Protein AF-A0A5B1M3M5-F1 (afdb_monomer)

Sequence (119 aa):
MSDTADAVIDDLVDDGDIDITSWTDLDGLPDDIDVLAAQAHEIFEHARTWVCQRAGFRPSPICLLAPLAELMDVLAAGFTEVEERAVADWRSIRDAVVATTADLKAVDQMVADWLPVVA

Structure (mmCIF, N/CA/C/O backbone):
data_AF-A0A5B1M3M5-F1
#
_entry.id   AF-A0A5B1M3M5-F1
#
loop_
_atom_site.group_PDB
_atom_site.id
_atom_site.type_symbol
_atom_site.label_atom_id
_atom_site.label_alt_id
_atom_site.label_comp_id
_atom_site.label_asym_id
_atom_site.label_entity_id
_atom_site.label_seq_id
_atom_site.pdbx_PDB_ins_code
_atom_site.Cartn_x
_atom_site.Cartn_y
_atom_site.Cartn_z
_atom_site.occupancy
_atom_site.B_iso_or_equiv
_atom_site.auth_seq_id
_atom_site.auth_comp_id
_atom_site.auth_asym_id
_atom_site.auth_atom_id
_atom_site.pdbx_PDB_model_num
ATOM 1 N N . MET A 1 1 ? -10.455 28.447 7.545 1.00 45.25 1 MET A N 1
ATOM 2 C CA . MET A 1 1 ? -10.026 27.071 7.893 1.00 45.25 1 MET A CA 1
ATOM 3 C C . MET A 1 1 ? -9.725 26.274 6.617 1.00 45.25 1 MET A C 1
ATOM 5 O O . MET A 1 1 ? -10.183 25.153 6.485 1.00 45.25 1 MET A O 1
ATOM 9 N N . SER A 1 2 ? -8.987 26.867 5.672 1.00 53.62 2 SER A N 1
ATOM 10 C CA . SER A 1 2 ? -8.684 26.303 4.341 1.00 53.62 2 SER A CA 1
ATOM 11 C C . SER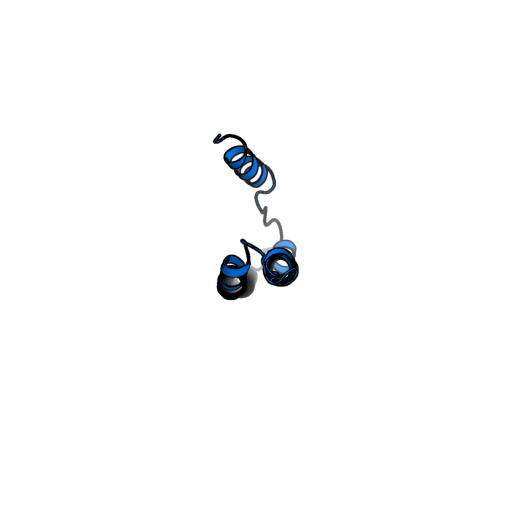 A 1 2 ? -7.234 26.615 3.946 1.00 53.62 2 SER A C 1
ATOM 13 O O . SER A 1 2 ? -6.940 26.782 2.779 1.00 53.62 2 SER A O 1
ATOM 15 N N . ASP A 1 3 ? -6.369 26.807 4.942 1.00 57.06 3 ASP A N 1
ATOM 16 C CA . ASP A 1 3 ? -5.035 27.406 4.760 1.00 57.06 3 ASP A CA 1
ATOM 17 C C . ASP A 1 3 ? -3.937 26.370 5.037 1.00 57.06 3 ASP A C 1
ATOM 19 O O . ASP A 1 3 ? -2.909 26.318 4.385 1.00 57.06 3 ASP A O 1
ATOM 23 N N . THR A 1 4 ? -4.199 25.450 5.970 1.00 54.22 4 THR A N 1
ATOM 24 C CA . THR A 1 4 ? -3.258 24.387 6.343 1.00 54.22 4 THR A CA 1
ATOM 25 C C . THR A 1 4 ? -3.289 23.203 5.378 1.00 54.22 4 THR A C 1
ATOM 27 O O . THR A 1 4 ? -2.281 22.536 5.215 1.00 54.22 4 THR A O 1
ATOM 30 N N . ALA A 1 5 ? -4.435 22.930 4.745 1.00 55.28 5 ALA A N 1
ATOM 31 C CA . ALA A 1 5 ? -4.547 21.861 3.751 1.00 55.28 5 ALA A CA 1
ATOM 32 C C . ALA A 1 5 ? -3.928 22.279 2.409 1.00 55.28 5 ALA A C 1
ATOM 34 O O . ALA A 1 5 ? -3.203 21.487 1.821 1.00 55.28 5 ALA A O 1
ATOM 35 N N . ASP A 1 6 ? -4.144 23.531 1.986 1.00 46.81 6 ASP A N 1
ATOM 36 C CA . ASP A 1 6 ? -3.489 24.088 0.798 1.00 46.81 6 ASP A CA 1
ATOM 37 C C . ASP A 1 6 ? -1.979 24.219 1.012 1.00 46.81 6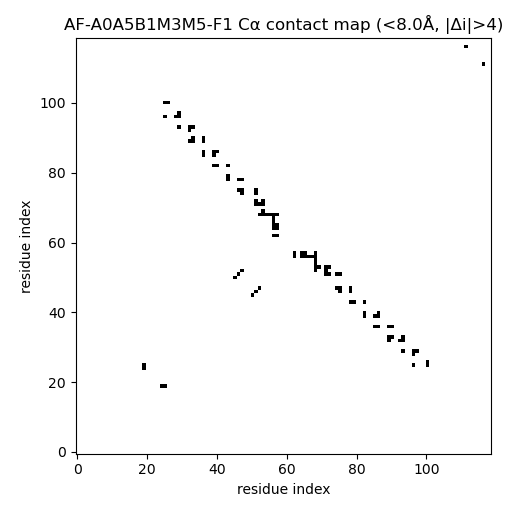 ASP A C 1
ATOM 39 O O . ASP A 1 6 ? -1.233 23.826 0.133 1.00 46.81 6 ASP A O 1
ATOM 43 N N . ALA A 1 7 ? -1.510 24.644 2.192 1.00 54.97 7 ALA A N 1
ATOM 44 C CA . ALA A 1 7 ? -0.073 24.719 2.474 1.00 54.97 7 ALA A CA 1
ATOM 45 C C . ALA A 1 7 ? 0.631 23.348 2.488 1.00 54.97 7 ALA A C 1
ATOM 47 O O . ALA A 1 7 ? 1.783 23.262 2.091 1.00 54.97 7 ALA A O 1
ATOM 48 N N . VAL A 1 8 ? -0.042 22.275 2.924 1.00 56.03 8 VAL A N 1
ATOM 49 C CA . VAL A 1 8 ? 0.521 20.909 2.863 1.00 56.03 8 VAL A CA 1
ATOM 50 C C . VAL A 1 8 ? 0.542 20.383 1.427 1.00 56.03 8 VAL A C 1
ATOM 52 O O . VAL A 1 8 ? 1.441 19.635 1.070 1.00 56.03 8 VAL A O 1
ATOM 55 N N . ILE A 1 9 ? -0.430 20.766 0.597 1.00 55.84 9 ILE A N 1
ATOM 56 C CA . ILE A 1 9 ? -0.428 20.420 -0.829 1.00 55.84 9 ILE A CA 1
ATOM 57 C C . ILE A 1 9 ? 0.638 21.236 -1.575 1.00 55.84 9 ILE A C 1
ATOM 59 O O . ILE A 1 9 ? 1.308 20.678 -2.429 1.00 55.84 9 ILE A O 1
ATOM 63 N N . ASP A 1 10 ? 0.834 22.508 -1.232 1.00 45.06 10 ASP A N 1
ATOM 64 C CA . ASP A 1 10 ? 1.834 23.401 -1.838 1.00 45.06 10 ASP A CA 1
ATOM 65 C C . ASP A 1 10 ? 3.274 22.983 -1.471 1.00 45.06 10 ASP A C 1
ATOM 67 O O . ASP A 1 10 ? 4.132 22.916 -2.344 1.00 45.06 10 ASP A O 1
ATOM 71 N N . ASP A 1 11 ? 3.518 22.563 -0.222 1.00 48.25 11 ASP A N 1
ATOM 72 C CA . ASP A 1 11 ? 4.801 21.985 0.234 1.00 48.25 11 ASP A CA 1
ATOM 73 C C . ASP A 1 11 ? 5.120 20.637 -0.450 1.00 48.25 11 ASP A C 1
ATOM 75 O O . ASP A 1 11 ? 6.278 20.304 -0.672 1.00 48.25 11 ASP A O 1
ATOM 79 N N . LEU A 1 12 ? 4.095 19.877 -0.864 1.00 51.00 12 LEU A N 1
ATOM 80 C CA . LEU A 1 12 ? 4.260 18.665 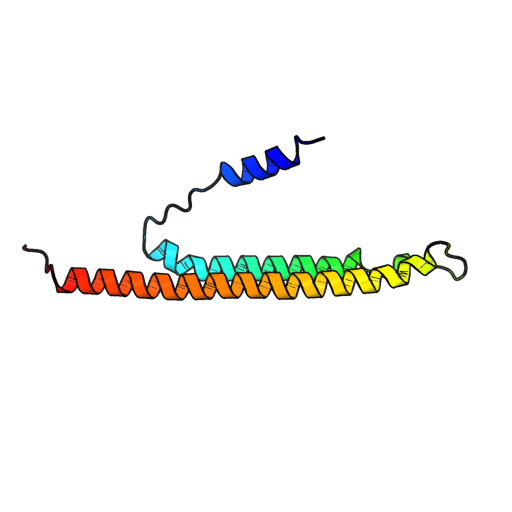-1.683 1.00 51.00 12 LEU A CA 1
ATOM 81 C C . LEU A 1 12 ? 4.465 18.961 -3.180 1.00 51.00 12 LEU A C 1
ATOM 83 O O . LEU A 1 12 ? 4.807 18.049 -3.930 1.00 51.00 12 LEU A O 1
ATOM 87 N N . VAL A 1 13 ? 4.209 20.194 -3.627 1.00 52.34 13 VAL A N 1
ATOM 88 C CA . VAL A 1 13 ? 4.319 20.620 -5.034 1.00 52.34 13 VAL A CA 1
ATOM 89 C C . VAL A 1 13 ? 5.616 21.407 -5.289 1.00 52.34 13 VAL A C 1
ATOM 91 O O . VAL A 1 13 ? 6.071 21.434 -6.432 1.00 52.34 13 VAL A O 1
ATOM 94 N N . ASP A 1 14 ? 6.238 21.996 -4.258 1.00 51.00 14 ASP A N 1
ATOM 95 C CA . ASP A 1 14 ? 7.481 22.790 -4.370 1.00 51.00 14 ASP A CA 1
ATOM 96 C C . ASP A 1 14 ? 8.780 21.957 -4.251 1.00 51.00 14 ASP A C 1
ATOM 98 O O . ASP A 1 14 ? 9.841 22.414 -4.673 1.00 51.00 14 ASP A O 1
ATOM 102 N N . ASP A 1 15 ? 8.717 20.706 -3.774 1.00 52.69 15 ASP A N 1
ATOM 103 C CA . ASP A 1 15 ? 9.872 19.794 -3.694 1.00 52.69 15 ASP A CA 1
ATOM 104 C C . ASP A 1 15 ? 9.708 18.587 -4.644 1.00 52.69 15 ASP A C 1
ATOM 106 O O . ASP A 1 15 ? 9.160 17.545 -4.288 1.00 52.69 15 ASP A O 1
ATOM 110 N N . GLY A 1 16 ? 10.247 18.701 -5.863 1.00 48.22 16 GLY A N 1
ATOM 111 C CA . GLY A 1 16 ? 10.622 17.534 -6.671 1.00 48.22 16 GLY A CA 1
ATOM 112 C C . GLY A 1 16 ? 9.782 17.277 -7.919 1.00 48.22 16 GLY A C 1
ATOM 113 O O . GLY A 1 16 ? 8.992 16.336 -7.978 1.00 48.22 16 GLY A O 1
ATOM 114 N N . ASP A 1 17 ? 10.075 18.017 -8.989 1.00 53.28 17 ASP A N 1
ATOM 115 C CA . ASP A 1 17 ? 9.983 17.415 -10.321 1.00 53.28 17 ASP A CA 1
ATOM 116 C C . ASP A 1 17 ? 10.879 16.160 -10.280 1.00 53.28 17 ASP A C 1
ATOM 118 O O . ASP A 1 17 ? 12.067 16.265 -9.955 1.00 53.28 17 ASP A O 1
ATOM 122 N N . ILE A 1 18 ? 10.321 14.965 -10.506 1.00 55.44 18 ILE A N 1
ATOM 123 C CA . ILE A 1 18 ? 11.130 13.744 -10.627 1.00 55.44 18 ILE A CA 1
ATOM 124 C C . ILE A 1 18 ? 11.894 13.881 -11.944 1.00 55.44 18 ILE A C 1
ATOM 126 O O . ILE A 1 18 ? 11.429 13.454 -13.002 1.00 55.44 18 ILE A O 1
ATOM 130 N N . ASP A 1 19 ? 13.045 14.544 -11.886 1.00 59.56 19 ASP A N 1
ATOM 131 C CA . ASP A 1 19 ? 13.911 14.739 -13.036 1.00 59.56 19 ASP A CA 1
ATOM 132 C C . ASP A 1 19 ? 14.615 13.408 -13.317 1.00 59.56 19 ASP A C 1
ATOM 134 O O . ASP A 1 19 ? 15.615 13.046 -12.693 1.00 59.56 19 ASP A O 1
ATOM 138 N N . ILE A 1 20 ? 14.030 12.618 -14.218 1.00 63.06 20 ILE A N 1
ATOM 139 C CA . ILE A 1 20 ? 14.631 11.374 -14.697 1.00 63.06 20 ILE A CA 1
ATOM 140 C C . ILE A 1 20 ? 15.775 11.765 -15.630 1.00 63.06 20 ILE A C 1
ATOM 142 O O . ILE A 1 20 ? 15.603 11.925 -16.840 1.00 63.06 20 ILE A O 1
ATOM 146 N N . THR A 1 21 ? 16.958 11.933 -15.048 1.00 72.75 21 THR A N 1
ATOM 147 C CA . THR A 1 21 ? 18.160 12.339 -15.787 1.00 72.75 21 THR A CA 1
ATOM 148 C C . THR A 1 21 ? 18.968 11.145 -16.291 1.00 72.75 21 THR A C 1
ATOM 150 O O . THR A 1 21 ? 19.799 11.290 -17.193 1.00 72.75 21 THR A O 1
ATOM 153 N N . SER A 1 22 ? 18.732 9.950 -15.736 1.00 78.31 22 SER A N 1
ATOM 154 C CA . SER A 1 22 ? 19.467 8.733 -16.070 1.00 78.31 22 SER A CA 1
ATOM 155 C C . SER A 1 22 ? 18.645 7.447 -15.902 1.00 78.31 22 SER A C 1
ATOM 157 O O . SER A 1 22 ? 17.658 7.398 -15.170 1.00 78.31 22 SER A O 1
ATOM 159 N N . TRP A 1 23 ? 19.093 6.356 -16.539 1.00 81.44 23 TRP A N 1
ATOM 160 C CA . TRP A 1 23 ? 18.505 5.020 -16.342 1.00 81.44 23 TRP A CA 1
ATOM 161 C C . TRP A 1 23 ? 18.598 4.528 -14.895 1.00 81.44 23 TRP A C 1
ATOM 163 O O . TRP A 1 23 ? 17.744 3.761 -14.462 1.00 81.44 23 TRP A O 1
ATOM 173 N N . THR A 1 24 ? 19.613 4.976 -14.154 1.00 79.62 24 THR A N 1
ATOM 174 C CA . THR A 1 24 ? 19.815 4.614 -12.748 1.00 79.62 24 THR A CA 1
ATOM 175 C C . THR A 1 24 ? 18.664 5.108 -11.875 1.00 79.62 24 THR A C 1
ATOM 177 O O . THR A 1 24 ? 18.252 4.399 -10.961 1.00 79.62 24 THR A O 1
ATOM 180 N N . ASP A 1 25 ? 18.106 6.279 -12.194 1.00 79.31 25 ASP A N 1
ATOM 181 C CA . ASP A 1 25 ? 16.984 6.866 -11.454 1.00 79.31 25 ASP A CA 1
ATOM 182 C C . ASP A 1 25 ? 15.712 6.017 -11.638 1.00 79.31 25 ASP A C 1
ATOM 184 O O . ASP A 1 25 ? 14.983 5.740 -10.688 1.00 79.31 25 ASP A O 1
ATOM 188 N N . LEU A 1 26 ? 15.492 5.502 -12.854 1.00 82.56 26 LEU A N 1
ATOM 189 C CA . LEU A 1 26 ? 14.392 4.579 -13.162 1.00 82.56 26 LEU A CA 1
ATOM 190 C C . LEU A 1 26 ? 14.585 3.172 -12.586 1.00 82.56 26 LEU A C 1
ATOM 192 O O . LEU A 1 26 ? 13.599 2.477 -12.343 1.00 82.56 26 LEU A O 1
ATOM 196 N N . ASP A 1 27 ? 15.832 2.743 -12.391 1.00 85.38 27 ASP A N 1
ATOM 197 C CA . ASP A 1 27 ? 16.151 1.438 -11.810 1.00 85.38 27 ASP A CA 1
ATOM 198 C C . ASP A 1 27 ? 15.947 1.409 -10.289 1.00 85.38 27 ASP A C 1
ATOM 200 O O . ASP A 1 27 ? 15.617 0.352 -9.754 1.00 85.38 27 ASP A O 1
ATOM 204 N N . GLY A 1 28 ? 16.107 2.547 -9.604 1.00 85.62 28 GLY A N 1
ATOM 205 C CA . GLY A 1 28 ? 15.860 2.677 -8.161 1.00 85.62 28 GLY A CA 1
ATOM 206 C C . GLY A 1 28 ? 14.388 2.883 -7.789 1.00 85.62 28 GLY A C 1
ATOM 207 O O . GLY A 1 28 ? 13.961 2.491 -6.706 1.00 85.62 28 GLY A O 1
ATOM 208 N N . LEU A 1 29 ? 13.584 3.426 -8.706 1.00 87.81 29 LEU A N 1
ATOM 209 C CA . LEU A 1 29 ? 12.188 3.784 -8.445 1.00 87.81 29 LEU A CA 1
ATOM 210 C C . LEU A 1 29 ? 11.298 2.621 -7.936 1.00 87.81 29 LEU A C 1
ATOM 212 O O . LEU A 1 29 ? 10.462 2.861 -7.064 1.00 87.81 29 LEU A O 1
ATOM 216 N N . PRO A 1 30 ? 11.437 1.364 -8.410 1.00 92.00 30 PRO A N 1
ATOM 217 C CA . PRO A 1 30 ? 10.687 0.239 -7.848 1.00 92.00 30 PRO A CA 1
ATOM 218 C C . PRO A 1 30 ? 10.977 -0.022 -6.365 1.00 92.00 30 PRO A C 1
ATOM 220 O O . PRO A 1 30 ? 10.052 -0.367 -5.631 1.00 92.00 30 PRO A O 1
ATOM 223 N N . ASP A 1 31 ? 12.227 0.159 -5.928 1.00 89.75 31 ASP A N 1
ATOM 224 C CA . ASP A 1 31 ? 12.618 -0.037 -4.529 1.00 89.75 31 ASP A CA 1
ATOM 225 C C . ASP A 1 31 ? 12.024 1.071 -3.646 1.00 89.75 31 ASP A C 1
ATOM 227 O O . ASP A 1 31 ? 11.502 0.789 -2.566 1.00 89.75 31 ASP A O 1
ATOM 231 N N . ASP A 1 32 ? 12.011 2.318 -4.129 1.00 90.06 32 ASP A N 1
ATOM 232 C CA . ASP A 1 32 ? 11.367 3.437 -3.431 1.00 90.06 32 ASP A CA 1
ATOM 233 C C . ASP A 1 32 ? 9.852 3.217 -3.285 1.00 90.06 32 ASP A C 1
ATOM 235 O O . ASP A 1 32 ? 9.280 3.451 -2.217 1.00 90.06 32 ASP A O 1
ATOM 239 N N . ILE A 1 33 ? 9.191 2.694 -4.324 1.00 91.00 33 ILE A N 1
ATOM 240 C CA . ILE A 1 33 ? 7.770 2.320 -4.258 1.00 91.00 33 ILE A CA 1
ATOM 241 C C . ILE A 1 33 ? 7.540 1.206 -3.227 1.00 91.00 33 ILE A C 1
ATOM 243 O O . ILE A 1 33 ? 6.573 1.272 -2.464 1.00 91.00 33 ILE A O 1
ATOM 247 N N . ASP A 1 34 ? 8.419 0.202 -3.167 1.00 92.12 34 ASP A N 1
ATOM 248 C CA . ASP A 1 34 ? 8.336 -0.870 -2.170 1.00 92.12 34 ASP A CA 1
ATOM 249 C C . ASP A 1 34 ? 8.484 -0.319 -0.736 1.00 92.12 34 ASP A C 1
ATOM 251 O O . ASP A 1 34 ? 7.752 -0.738 0.168 1.00 92.12 34 ASP A O 1
ATOM 255 N N . VAL A 1 35 ? 9.357 0.673 -0.526 1.00 92.88 35 VAL A N 1
ATOM 256 C CA . VAL A 1 35 ? 9.493 1.384 0.758 1.00 92.88 35 VAL A CA 1
ATOM 257 C C . VAL A 1 35 ? 8.210 2.135 1.117 1.00 92.88 35 VAL A C 1
ATOM 259 O O . VAL A 1 35 ? 7.725 2.003 2.243 1.00 92.88 35 VAL A O 1
ATOM 262 N N . LEU A 1 36 ? 7.623 2.885 0.182 1.00 90.69 36 LEU A N 1
ATOM 263 C CA . LEU A 1 36 ? 6.372 3.617 0.417 1.00 90.69 36 LEU A CA 1
ATOM 264 C C . LEU A 1 36 ? 5.203 2.673 0.728 1.00 90.69 36 LEU A C 1
ATOM 266 O O . LEU A 1 36 ? 4.406 2.942 1.630 1.00 90.69 36 LEU A O 1
ATOM 270 N N . ALA A 1 37 ? 5.118 1.535 0.036 1.00 90.88 37 ALA A N 1
ATOM 271 C CA . ALA A 1 37 ? 4.114 0.511 0.308 1.00 90.88 37 ALA A CA 1
ATOM 272 C C . ALA A 1 37 ? 4.274 -0.088 1.717 1.00 90.88 37 ALA A C 1
ATOM 274 O O . ALA A 1 37 ? 3.278 -0.292 2.418 1.00 90.88 37 ALA A O 1
ATOM 275 N N . ALA A 1 38 ? 5.513 -0.329 2.157 1.00 91.69 38 ALA A N 1
ATOM 276 C CA . ALA A 1 38 ? 5.805 -0.802 3.509 1.00 91.69 38 ALA A CA 1
ATOM 277 C C . ALA A 1 38 ? 5.435 0.241 4.576 1.00 91.69 38 ALA A C 1
ATOM 279 O O . ALA A 1 38 ? 4.780 -0.093 5.560 1.00 91.69 38 ALA A O 1
ATOM 280 N N . GLN A 1 39 ? 5.763 1.516 4.357 1.00 92.38 39 GLN A N 1
ATOM 281 C CA . GLN A 1 39 ? 5.373 2.601 5.264 1.00 92.38 39 GLN A CA 1
ATOM 282 C C . GLN A 1 39 ? 3.850 2.747 5.368 1.00 92.38 39 GLN A C 1
ATOM 284 O O . GLN A 1 39 ? 3.312 2.927 6.462 1.00 92.38 39 GLN A O 1
ATOM 289 N N . ALA A 1 40 ? 3.132 2.629 4.247 1.00 89.56 40 ALA A N 1
ATOM 290 C CA . ALA A 1 40 ? 1.674 2.630 4.249 1.00 89.56 40 ALA A CA 1
ATOM 291 C C . ALA A 1 40 ? 1.120 1.477 5.102 1.00 89.56 40 ALA A C 1
ATOM 293 O O . ALA A 1 40 ? 0.246 1.703 5.941 1.00 89.56 40 ALA A O 1
ATOM 294 N N . HIS A 1 41 ? 1.663 0.265 4.944 1.00 93.00 41 HIS A N 1
ATOM 295 C CA . HIS A 1 41 ? 1.302 -0.891 5.768 1.00 93.00 41 HIS A CA 1
ATOM 296 C C . HIS A 1 41 ? 1.508 -0.618 7.267 1.00 93.00 41 HIS A C 1
ATOM 298 O O . HIS A 1 41 ? 0.588 -0.826 8.058 1.00 93.00 41 HIS A O 1
ATOM 304 N N . GLU A 1 42 ? 2.664 -0.073 7.657 1.00 94.62 42 GLU A N 1
ATOM 305 C CA . GLU A 1 42 ? 2.959 0.276 9.054 1.00 94.62 42 GLU A CA 1
ATOM 306 C C . GLU A 1 42 ? 1.953 1.286 9.630 1.00 94.62 42 GLU A C 1
ATOM 308 O O . GLU A 1 42 ? 1.504 1.143 10.771 1.00 94.62 42 GLU A O 1
ATOM 313 N N . ILE A 1 43 ? 1.540 2.289 8.846 1.00 93.62 43 ILE A N 1
ATOM 314 C CA . ILE A 1 43 ? 0.528 3.273 9.260 1.00 93.62 43 ILE A CA 1
ATOM 315 C C . ILE A 1 43 ? -0.821 2.594 9.527 1.00 93.62 43 ILE A C 1
ATOM 317 O O . ILE A 1 43 ? -1.452 2.845 10.560 1.00 93.62 43 ILE A O 1
ATOM 321 N N . PHE A 1 44 ? -1.274 1.724 8.623 1.00 94.56 44 PHE A N 1
ATOM 322 C CA . PHE A 1 44 ? -2.542 1.011 8.785 1.00 94.56 44 PHE A CA 1
ATOM 323 C C . PHE A 1 44 ? -2.497 0.013 9.945 1.00 94.56 44 PHE A C 1
ATOM 325 O O . PHE A 1 44 ? -3.452 -0.078 10.726 1.00 94.56 44 PHE A O 1
ATOM 332 N N . GLU A 1 45 ? -1.379 -0.690 10.119 1.00 94.62 45 GLU A N 1
ATOM 333 C CA . GLU A 1 45 ? -1.148 -1.561 11.267 1.00 94.62 45 GLU A CA 1
ATOM 334 C C . GLU A 1 45 ? -1.19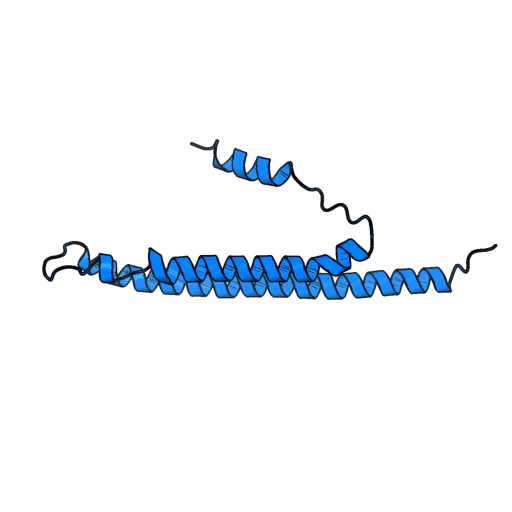8 -0.770 12.576 1.00 94.62 45 GLU A C 1
ATOM 336 O O . GLU A 1 45 ? -1.888 -1.174 13.520 1.00 94.62 45 GLU A O 1
ATOM 341 N N . HIS A 1 46 ? -0.539 0.388 12.624 1.00 94.19 46 HIS A N 1
ATOM 342 C CA . HIS A 1 46 ? -0.570 1.270 13.781 1.00 94.19 46 HIS A CA 1
ATOM 343 C C . HIS A 1 46 ? -1.998 1.732 14.093 1.00 94.19 46 HIS A C 1
ATOM 345 O O . HIS A 1 46 ? -2.434 1.655 15.245 1.00 94.19 46 HIS A O 1
ATOM 351 N N . ALA A 1 47 ? -2.758 2.162 13.083 1.00 92.56 47 ALA A N 1
ATOM 352 C CA . ALA A 1 47 ? -4.140 2.603 13.248 1.00 92.56 47 ALA A CA 1
ATOM 353 C C . ALA A 1 47 ? -5.034 1.491 13.825 1.00 92.56 47 ALA A C 1
ATOM 355 O O . ALA A 1 47 ? -5.775 1.711 14.788 1.00 92.56 47 ALA A O 1
ATOM 356 N N . ARG A 1 48 ? -4.934 0.263 13.312 1.00 94.50 48 ARG A N 1
ATOM 357 C CA . ARG A 1 48 ? -5.692 -0.874 13.860 1.00 94.50 48 ARG A CA 1
ATOM 358 C C . ARG A 1 48 ? -5.263 -1.225 15.280 1.00 94.50 48 ARG A C 1
ATOM 360 O O . ARG A 1 48 ? -6.115 -1.466 16.133 1.00 94.50 48 ARG A O 1
ATOM 367 N N . THR A 1 49 ? -3.958 -1.233 15.537 1.00 92.88 49 THR A N 1
ATOM 368 C CA . THR A 1 49 ? -3.392 -1.683 16.814 1.00 92.88 49 THR A CA 1
ATOM 369 C C . THR A 1 49 ? -3.641 -0.689 17.936 1.00 92.88 49 THR A C 1
ATOM 371 O O . THR A 1 49 ? -3.959 -1.105 19.048 1.00 92.88 49 THR A O 1
ATOM 374 N N . TRP A 1 50 ? -3.508 0.612 17.672 1.00 92.25 50 TRP A N 1
ATOM 375 C CA . TRP A 1 50 ? -3.500 1.646 18.710 1.00 92.25 50 TRP A CA 1
ATOM 376 C C . TRP A 1 50 ? -4.733 2.544 18.699 1.00 92.25 50 TRP A C 1
ATOM 378 O O . TRP A 1 50 ? -5.197 2.933 19.769 1.00 92.25 50 TRP A O 1
ATOM 388 N N . VAL A 1 51 ? -5.311 2.831 17.530 1.00 89.19 51 VAL A N 1
ATOM 389 C CA . VAL A 1 51 ? -6.486 3.713 17.426 1.00 89.19 51 VAL A CA 1
ATOM 390 C C . VAL A 1 51 ? -7.782 2.925 17.605 1.00 89.19 51 VAL A C 1
ATOM 392 O O . VAL A 1 51 ? -8.661 3.344 18.354 1.00 89.19 51 VAL A O 1
ATOM 395 N N . CYS A 1 52 ? -7.893 1.743 16.995 1.00 91.06 52 CYS A N 1
ATOM 396 C CA . CYS A 1 52 ? -9.119 0.935 17.015 1.00 91.06 52 CYS A CA 1
ATOM 397 C C . CYS A 1 52 ? -9.243 0.031 18.260 1.00 91.06 52 CYS A C 1
ATOM 399 O O . CYS A 1 52 ? -9.867 -1.033 18.229 1.00 91.06 52 CYS A O 1
ATOM 401 N N . GLN A 1 53 ? -8.649 0.428 19.387 1.00 89.81 53 GLN A N 1
ATOM 402 C CA . GLN A 1 53 ? -8.650 -0.388 20.598 1.00 89.81 53 GLN A CA 1
ATOM 403 C C . GLN A 1 53 ? -9.997 -0.350 21.321 1.00 89.81 53 GLN A C 1
ATOM 405 O O . GLN A 1 53 ? -10.406 0.659 21.894 1.00 89.81 53 GLN A O 1
ATOM 410 N N . ARG A 1 54 ? -10.645 -1.513 21.429 1.00 88.62 54 ARG A N 1
ATOM 411 C CA . ARG A 1 54 ? -11.893 -1.664 22.199 1.00 88.62 54 ARG A CA 1
ATOM 412 C C . ARG A 1 54 ? -11.719 -1.412 23.691 1.00 88.62 54 ARG A C 1
ATOM 414 O O . ARG A 1 54 ? -12.646 -0.943 24.350 1.00 88.62 54 ARG A O 1
ATOM 421 N N . ALA A 1 55 ? -10.552 -1.767 24.227 1.00 85.88 55 ALA A N 1
ATOM 422 C CA . ALA A 1 55 ? -10.286 -1.756 25.662 1.00 85.88 55 ALA A CA 1
ATOM 423 C C . ALA A 1 55 ? -10.475 -0.359 26.278 1.00 85.88 55 ALA A C 1
ATOM 425 O O . ALA A 1 55 ? -11.019 -0.251 27.378 1.00 85.88 55 ALA A O 1
ATOM 426 N N . GLY A 1 56 ? -10.142 0.705 25.536 1.00 82.81 56 GLY A N 1
ATOM 427 C CA . GLY A 1 56 ? -10.349 2.092 25.967 1.00 82.81 56 GLY A CA 1
ATOM 428 C C . GLY A 1 56 ? -11.820 2.468 26.191 1.00 82.81 56 GLY A C 1
ATOM 429 O O . GLY A 1 56 ? -12.115 3.374 26.965 1.00 82.81 56 GLY A O 1
ATOM 430 N N . PHE A 1 57 ? -12.752 1.730 25.582 1.00 84.06 57 PHE A N 1
ATOM 431 C CA . PHE A 1 57 ? -14.192 1.986 25.644 1.00 84.06 57 PHE A CA 1
ATOM 432 C C . PHE A 1 57 ? -14.946 1.044 26.592 1.00 84.06 57 PHE A C 1
ATOM 434 O O . PHE A 1 57 ? -16.135 1.236 26.828 1.00 84.06 57 PHE A O 1
ATOM 441 N N . ARG A 1 58 ? -14.284 0.030 27.166 1.00 82.56 58 ARG A N 1
ATOM 442 C CA . ARG A 1 58 ? -14.876 -0.881 28.167 1.00 82.56 58 ARG A CA 1
ATOM 443 C C . ARG A 1 58 ? -14.005 -1.059 29.426 1.00 82.56 58 ARG A C 1
ATOM 445 O O . ARG A 1 58 ? -13.826 -2.191 29.868 1.00 82.56 58 ARG A O 1
ATOM 452 N N . PRO A 1 59 ? -13.497 0.017 30.062 1.00 79.00 59 PRO A N 1
ATOM 453 C CA . PRO A 1 59 ? -12.695 -0.115 31.281 1.00 79.00 59 PRO A CA 1
ATOM 454 C C . PRO A 1 59 ? -13.528 -0.513 32.514 1.00 79.00 59 PRO A C 1
ATOM 456 O O . PRO A 1 59 ? -12.977 -0.961 33.514 1.00 79.00 59 PRO A O 1
ATOM 459 N N . SER A 1 60 ? -14.852 -0.318 32.474 1.00 75.75 60 SER A N 1
ATOM 460 C CA . SER A 1 60 ? -15.774 -0.565 33.588 1.00 75.75 60 SER A CA 1
ATOM 461 C C . SER A 1 60 ? -17.163 -0.982 33.076 1.00 75.75 60 SER A C 1
ATOM 463 O O . SER A 1 60 ? -17.578 -0.494 32.021 1.00 75.75 60 SER A O 1
ATOM 465 N N . PRO A 1 61 ? -17.918 -1.822 33.816 1.00 69.25 61 PRO A N 1
ATOM 466 C CA . PRO A 1 61 ? -19.263 -2.259 33.427 1.00 69.25 61 PRO A CA 1
ATOM 467 C C . PRO A 1 61 ? -20.308 -1.134 33.298 1.00 69.25 61 PRO A C 1
ATOM 469 O O . PRO A 1 61 ? -21.369 -1.369 32.731 1.00 69.25 61 PRO A O 1
ATOM 472 N N . ILE A 1 62 ? -20.023 0.077 33.794 1.00 78.19 62 ILE A N 1
ATOM 473 C CA . ILE A 1 62 ? -20.903 1.264 33.695 1.00 78.19 62 ILE A CA 1
ATOM 474 C C . ILE A 1 62 ? -20.311 2.306 32.720 1.00 78.19 62 ILE A C 1
ATOM 476 O O . ILE A 1 62 ? -20.637 3.490 32.765 1.00 78.19 62 ILE A O 1
ATOM 480 N N . CYS A 1 63 ? -19.384 1.913 31.841 1.00 81.62 63 CYS A N 1
ATOM 481 C CA . CYS A 1 63 ? -18.814 2.852 30.880 1.00 81.62 63 CYS A CA 1
ATOM 482 C C . CYS A 1 63 ? -19.885 3.305 29.876 1.00 81.62 63 CYS A C 1
ATOM 484 O O . CYS A 1 63 ? -20.346 2.517 29.052 1.00 81.62 63 CYS A O 1
ATOM 486 N N . LEU A 1 64 ? -20.240 4.594 29.907 1.00 84.69 64 LEU A N 1
ATOM 487 C CA . LEU A 1 64 ? -21.190 5.203 28.964 1.00 84.69 64 LEU A CA 1
ATOM 488 C C . LEU A 1 64 ? -20.747 5.065 27.500 1.00 84.69 64 LEU A C 1
ATOM 490 O O . LEU A 1 64 ? -21.578 5.103 26.599 1.00 84.69 64 LEU A O 1
ATOM 494 N N . LEU A 1 65 ? -19.445 4.884 27.269 1.00 86.81 65 LEU A N 1
ATOM 495 C CA . LEU A 1 65 ? -18.864 4.720 25.941 1.00 86.81 65 LEU A CA 1
ATOM 496 C C . LEU A 1 65 ? -18.780 3.251 25.494 1.00 86.81 65 LEU A C 1
ATOM 498 O O . LEU A 1 65 ? -18.352 2.993 24.373 1.00 86.81 65 LEU A O 1
ATOM 502 N N . ALA A 1 66 ? -19.224 2.288 26.310 1.00 84.94 66 ALA A N 1
ATOM 503 C CA . ALA A 1 66 ? -19.215 0.863 25.966 1.00 84.94 66 ALA A CA 1
ATOM 504 C C . ALA A 1 66 ? -19.882 0.509 24.621 1.00 84.94 66 ALA A C 1
ATOM 506 O O . ALA A 1 66 ? -19.380 -0.415 23.968 1.00 84.94 66 ALA A O 1
ATOM 507 N N . PRO A 1 67 ? -20.942 1.215 24.164 1.00 86.38 67 PRO A N 1
ATOM 508 C CA . PRO A 1 67 ? -21.493 1.015 22.823 1.00 86.38 67 PRO A CA 1
ATOM 509 C C . PRO A 1 67 ? -20.526 1.400 21.690 1.00 86.38 67 PRO A C 1
ATOM 511 O O . PRO A 1 67 ? -20.523 0.760 20.645 1.00 86.38 67 PRO A O 1
ATOM 514 N N . LEU A 1 68 ? -19.647 2.392 21.891 1.00 86.69 68 LEU A N 1
ATOM 515 C CA . LEU A 1 68 ? -18.659 2.804 20.880 1.00 86.69 68 LEU A CA 1
ATOM 516 C C . LEU A 1 68 ? -17.558 1.755 20.668 1.00 86.69 68 LEU A C 1
ATOM 518 O O . LEU A 1 68 ? -16.901 1.755 19.631 1.00 86.69 68 LEU A O 1
ATOM 522 N N . ALA A 1 69 ? -17.383 0.819 21.605 1.00 89.25 69 ALA A N 1
ATOM 523 C CA . ALA A 1 69 ? -16.409 -0.260 21.474 1.00 89.25 69 ALA A CA 1
ATOM 524 C C . ALA A 1 69 ? -16.686 -1.190 20.281 1.00 89.25 69 ALA A C 1
ATOM 526 O O . ALA A 1 69 ? -15.785 -1.904 19.863 1.00 89.25 69 ALA A O 1
ATOM 527 N N . GLU A 1 70 ? -17.923 -1.255 19.783 1.00 89.19 70 GLU A N 1
ATOM 528 C CA . GLU A 1 70 ? -18.288 -2.008 18.569 1.00 89.19 70 GLU A CA 1
ATOM 529 C C . GLU A 1 70 ? -17.974 -1.224 17.296 1.00 89.19 70 GLU A C 1
ATOM 531 O O . GLU A 1 70 ? -17.567 -1.811 16.299 1.00 89.19 70 GLU A O 1
ATOM 536 N N . LEU A 1 71 ? -18.049 0.109 17.344 1.00 91.38 71 LEU A N 1
ATOM 537 C CA . LEU A 1 71 ? -17.624 0.945 16.221 1.00 91.38 71 LEU A CA 1
ATOM 538 C C . LEU A 1 71 ? -16.120 0.830 15.959 1.00 91.38 71 LEU A C 1
ATOM 540 O O . LEU A 1 71 ? -15.701 0.948 14.814 1.00 91.38 71 LEU A O 1
ATOM 544 N N . MET A 1 72 ? -15.313 0.551 16.987 1.00 93.38 72 MET A N 1
ATOM 545 C CA . MET A 1 72 ? -13.879 0.303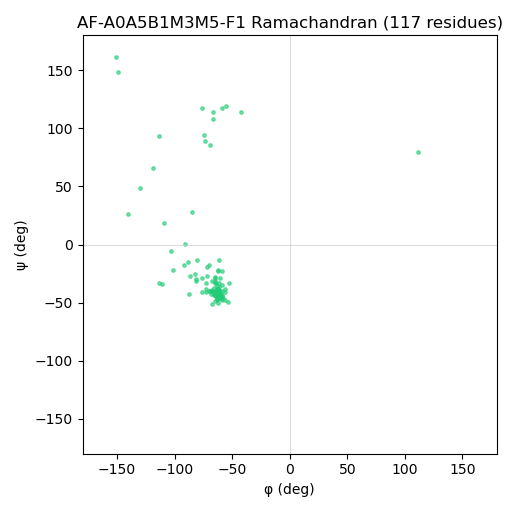 16.804 1.00 93.38 72 MET A CA 1
ATOM 546 C C . MET A 1 72 ? -13.599 -0.913 15.913 1.00 93.38 72 MET A C 1
ATOM 548 O O . MET A 1 72 ? -12.645 -0.875 15.142 1.00 93.38 72 MET A O 1
ATOM 552 N N . ASP A 1 73 ? -14.443 -1.951 15.948 1.00 91.75 73 ASP A N 1
ATOM 553 C CA . ASP A 1 73 ? -14.293 -3.097 15.039 1.00 91.75 73 ASP A CA 1
ATOM 554 C C . ASP A 1 73 ? -14.572 -2.690 13.590 1.00 91.75 73 ASP A C 1
ATOM 556 O O . ASP A 1 73 ? -13.867 -3.104 12.672 1.00 91.75 73 ASP A O 1
ATOM 560 N N . VAL A 1 74 ? -15.597 -1.855 13.387 1.00 94.12 74 VAL A N 1
ATOM 561 C CA . VAL A 1 74 ? -15.971 -1.343 12.064 1.00 94.12 74 VAL A CA 1
ATOM 562 C C . VAL A 1 74 ? -14.857 -0.464 11.499 1.00 94.12 74 VAL A C 1
ATOM 564 O O . VAL A 1 74 ? -14.508 -0.598 10.330 1.00 94.12 74 VAL A O 1
ATOM 567 N N . LEU A 1 75 ? -14.259 0.398 12.327 1.00 94.00 75 LEU A N 1
ATOM 568 C CA . LEU A 1 75 ? -13.114 1.214 11.924 1.00 94.00 75 LEU A CA 1
ATOM 569 C C . LEU A 1 75 ? -11.890 0.355 11.602 1.00 94.00 75 LEU A C 1
ATOM 571 O O . LEU A 1 75 ? -11.254 0.586 10.579 1.00 94.00 75 LEU A O 1
ATOM 575 N N . ALA A 1 76 ? -11.585 -0.656 12.422 1.00 94.56 76 ALA A N 1
ATOM 576 C CA . ALA A 1 76 ? -10.478 -1.572 12.159 1.00 94.56 76 ALA A CA 1
ATOM 577 C C . ALA A 1 76 ? -10.651 -2.295 10.814 1.00 94.56 76 ALA A C 1
ATOM 579 O O . ALA A 1 76 ? -9.707 -2.349 10.028 1.00 94.56 76 ALA A O 1
ATOM 580 N N . ALA A 1 77 ? -11.862 -2.786 10.528 1.00 95.56 77 ALA A N 1
ATOM 581 C CA . ALA A 1 77 ? -12.194 -3.401 9.245 1.00 95.56 77 ALA A CA 1
ATOM 582 C C . ALA A 1 77 ? -12.066 -2.408 8.079 1.00 95.56 77 ALA A C 1
ATOM 584 O O . ALA A 1 77 ? -11.506 -2.753 7.042 1.00 95.56 77 ALA A O 1
ATOM 585 N N . GLY A 1 78 ? -12.513 -1.163 8.267 1.00 95.62 78 GLY A N 1
ATOM 586 C CA . GLY A 1 78 ? -12.340 -0.099 7.279 1.00 95.62 78 GLY A CA 1
ATOM 587 C C . GLY A 1 78 ? -10.868 0.190 6.975 1.00 95.62 78 GLY A C 1
ATOM 588 O O . GLY A 1 78 ? -10.497 0.293 5.810 1.00 95.62 78 GLY A O 1
ATOM 589 N N . PHE A 1 79 ? -10.005 0.255 7.994 1.00 95.81 79 PHE A N 1
ATOM 590 C CA . PHE A 1 79 ? -8.562 0.412 7.783 1.00 95.81 79 PHE A CA 1
ATOM 591 C C . PHE A 1 79 ? -7.946 -0.770 7.032 1.00 95.81 79 PHE A C 1
ATOM 593 O O . PHE A 1 79 ? -7.087 -0.547 6.188 1.00 95.81 79 PHE A O 1
ATOM 600 N N . THR A 1 80 ? -8.378 -2.007 7.297 1.00 96.00 80 THR A N 1
ATOM 601 C CA . THR A 1 80 ? -7.951 -3.176 6.509 1.00 96.00 80 THR A CA 1
ATOM 602 C C . THR A 1 80 ? -8.363 -3.053 5.043 1.00 96.00 80 THR A C 1
ATOM 604 O O . THR A 1 80 ? -7.536 -3.248 4.162 1.00 96.00 80 THR A O 1
ATOM 607 N N . GLU A 1 81 ? -9.607 -2.669 4.759 1.00 96.38 81 GLU A N 1
ATOM 608 C CA . GLU A 1 81 ? -10.088 -2.530 3.379 1.00 96.38 81 GLU A CA 1
ATOM 609 C C . GLU A 1 81 ? -9.341 -1.429 2.606 1.00 96.38 81 GLU A C 1
ATOM 611 O O . GLU A 1 81 ? -9.026 -1.583 1.425 1.00 96.38 81 GLU A O 1
ATOM 616 N N . VAL A 1 82 ? -9.050 -0.303 3.264 1.00 94.62 82 VAL A N 1
ATOM 617 C CA . VAL A 1 82 ? -8.286 0.792 2.651 1.00 94.62 82 VAL A CA 1
ATOM 618 C C . VAL A 1 82 ? -6.834 0.379 2.416 1.00 94.62 82 VAL A C 1
ATOM 620 O O . VAL A 1 82 ? -6.303 0.654 1.343 1.00 94.62 82 VAL A O 1
ATOM 623 N N . GLU A 1 83 ? -6.207 -0.307 3.370 1.00 95.12 83 GLU A N 1
ATOM 624 C CA . GLU A 1 83 ? -4.851 -0.840 3.217 1.00 95.12 83 GLU A CA 1
ATOM 625 C C . GLU A 1 83 ? -4.746 -1.803 2.035 1.00 95.12 83 GLU A C 1
ATOM 627 O O . GLU A 1 83 ? -3.843 -1.662 1.215 1.00 95.12 83 GLU A O 1
ATOM 632 N N . GLU A 1 84 ? -5.674 -2.755 1.914 1.00 93.69 84 GLU A N 1
ATOM 633 C CA . GLU A 1 84 ? -5.679 -3.726 0.816 1.00 93.69 84 GLU A CA 1
ATOM 634 C C . GLU A 1 84 ? -5.704 -3.033 -0.550 1.00 93.69 84 GLU A C 1
ATOM 636 O O . GLU A 1 84 ? -4.974 -3.433 -1.459 1.00 93.69 84 GLU A O 1
ATOM 641 N N . ARG A 1 85 ? -6.501 -1.964 -0.684 1.00 94.00 85 ARG A N 1
ATOM 642 C CA . ARG A 1 85 ? -6.542 -1.140 -1.900 1.00 94.00 85 ARG A CA 1
ATOM 643 C C . ARG A 1 85 ? -5.242 -0.379 -2.113 1.00 94.00 85 ARG A C 1
ATOM 645 O O . ARG A 1 85 ? -4.655 -0.493 -3.180 1.00 94.00 85 ARG A O 1
ATOM 652 N N . ALA A 1 86 ? -4.765 0.334 -1.096 1.00 89.12 86 ALA A N 1
ATOM 653 C CA . ALA A 1 86 ? -3.554 1.142 -1.200 1.00 89.12 86 ALA A CA 1
ATOM 654 C C . ALA A 1 86 ? -2.327 0.292 -1.573 1.00 89.12 86 ALA A C 1
ATOM 656 O O . ALA A 1 86 ? -1.559 0.657 -2.457 1.00 89.12 86 ALA A O 1
ATOM 657 N N . VAL A 1 87 ? -2.160 -0.878 -0.949 1.00 89.94 87 VAL A N 1
ATOM 658 C CA . VAL A 1 87 ? -1.069 -1.813 -1.263 1.00 89.94 87 VAL A CA 1
ATOM 659 C C . VAL A 1 87 ? -1.213 -2.386 -2.676 1.00 89.94 87 VAL A C 1
ATOM 661 O O . VAL A 1 87 ? -0.209 -2.571 -3.367 1.00 89.94 87 VAL A O 1
ATOM 664 N N . ALA A 1 88 ? -2.438 -2.669 -3.130 1.00 91.06 88 ALA A N 1
ATOM 665 C CA . ALA A 1 88 ? -2.677 -3.119 -4.500 1.00 91.06 88 ALA A CA 1
ATOM 666 C C . ALA A 1 88 ? -2.333 -2.034 -5.533 1.00 91.06 88 ALA A C 1
ATOM 668 O O . ALA A 1 88 ? -1.698 -2.345 -6.541 1.00 91.06 88 A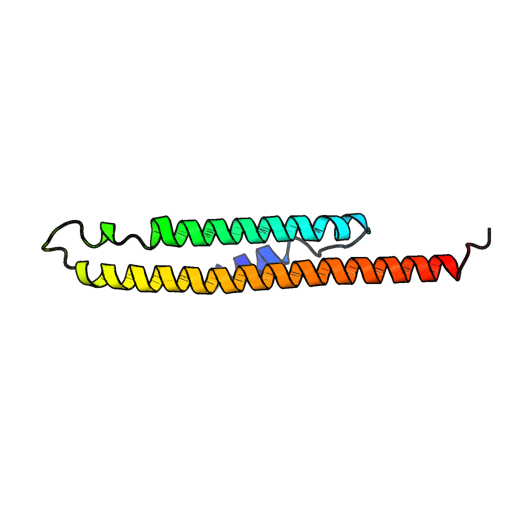LA A O 1
ATOM 669 N N . ASP A 1 89 ? -2.688 -0.778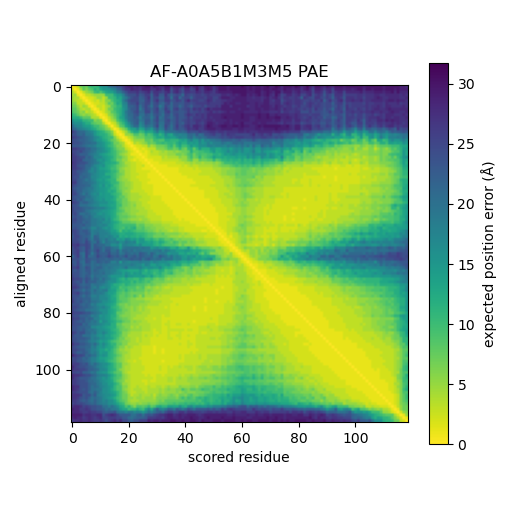 -5.260 1.00 92.81 89 ASP A N 1
ATOM 670 C CA . ASP A 1 89 ? -2.378 0.362 -6.122 1.00 92.81 89 ASP A CA 1
ATOM 671 C C . ASP A 1 89 ? -0.862 0.568 -6.231 1.00 92.81 89 ASP A C 1
ATOM 673 O O . ASP A 1 89 ? -0.330 0.635 -7.340 1.00 92.81 89 ASP A O 1
ATOM 677 N N . TRP A 1 90 ? -0.136 0.550 -5.106 1.00 91.94 90 TRP A N 1
ATOM 678 C CA . TRP A 1 90 ? 1.328 0.641 -5.110 1.00 91.94 90 TRP A CA 1
ATOM 679 C C . TRP A 1 90 ? 1.991 -0.484 -5.900 1.00 91.94 90 TRP A C 1
ATOM 681 O O . TRP A 1 90 ? 2.885 -0.229 -6.707 1.00 91.94 90 TRP A O 1
ATOM 691 N N . ARG A 1 91 ? 1.516 -1.725 -5.737 1.00 92.00 91 ARG A N 1
ATOM 692 C CA . ARG A 1 91 ? 2.005 -2.858 -6.533 1.00 92.00 91 ARG A CA 1
ATOM 693 C C . ARG A 1 91 ? 1.751 -2.643 -8.024 1.00 92.00 91 ARG A C 1
ATOM 695 O O . ARG A 1 91 ? 2.642 -2.885 -8.829 1.00 92.00 91 ARG A O 1
ATOM 702 N N . SER A 1 92 ? 0.564 -2.164 -8.391 1.00 94.81 92 SER A N 1
ATOM 703 C CA . SER A 1 92 ? 0.236 -1.877 -9.788 1.00 94.81 92 SER A CA 1
ATOM 704 C C . SER A 1 92 ? 1.148 -0.801 -10.380 1.00 94.81 92 SER A C 1
ATOM 706 O O . SER A 1 92 ? 1.556 -0.924 -11.534 1.00 94.81 92 SER A O 1
ATOM 708 N N . ILE A 1 93 ? 1.465 0.245 -9.614 1.00 93.06 93 ILE A N 1
ATOM 709 C CA . ILE A 1 93 ? 2.378 1.312 -10.042 1.00 93.06 93 ILE A CA 1
ATOM 710 C C . ILE A 1 93 ? 3.787 0.749 -10.230 1.00 93.06 93 ILE A C 1
ATOM 712 O O . ILE A 1 93 ? 4.385 0.950 -11.285 1.00 93.06 93 ILE A O 1
ATOM 716 N N . ARG A 1 94 ? 4.292 -0.015 -9.256 1.00 93.44 94 ARG A N 1
ATOM 717 C CA . ARG A 1 94 ? 5.592 -0.693 -9.334 1.00 93.44 94 ARG A CA 1
ATOM 718 C C . ARG A 1 94 ? 5.710 -1.555 -10.588 1.00 93.44 94 ARG A C 1
ATOM 720 O O . ARG A 1 94 ? 6.684 -1.437 -11.326 1.00 93.44 94 ARG A O 1
ATOM 727 N N . ASP A 1 95 ? 4.714 -2.398 -10.846 1.00 95.12 95 ASP A N 1
ATOM 728 C CA . ASP A 1 95 ? 4.709 -3.295 -12.002 1.00 95.12 95 ASP A CA 1
ATOM 729 C C . ASP A 1 95 ? 4.705 -2.505 -13.323 1.00 95.12 95 ASP A C 1
ATOM 731 O O . ASP A 1 95 ? 5.430 -2.852 -14.259 1.00 95.12 95 ASP A O 1
ATOM 735 N N . ALA A 1 96 ? 3.948 -1.404 -13.388 1.00 93.44 96 ALA A N 1
ATOM 736 C CA . ALA A 1 96 ? 3.921 -0.517 -14.547 1.00 93.44 96 ALA A CA 1
ATOM 737 C C . ALA A 1 96 ? 5.262 0.199 -14.775 1.00 93.44 96 ALA A C 1
ATOM 739 O O . ALA A 1 96 ? 5.710 0.294 -15.920 1.00 93.44 96 ALA A O 1
ATOM 740 N N . VAL A 1 97 ? 5.924 0.665 -13.711 1.00 92.00 97 VAL A N 1
ATOM 741 C CA . VAL A 1 97 ? 7.261 1.277 -13.782 1.00 92.00 97 VAL A CA 1
ATOM 742 C C . VAL A 1 97 ? 8.279 0.266 -14.300 1.00 92.00 97 VAL A C 1
ATOM 744 O O . VAL A 1 97 ? 8.972 0.552 -15.271 1.00 92.00 97 VAL A O 1
ATOM 747 N N . VAL A 1 98 ? 8.322 -0.940 -13.728 1.00 93.12 98 VAL A N 1
ATOM 748 C CA . VAL A 1 98 ? 9.249 -2.001 -14.158 1.00 93.12 98 VAL A CA 1
ATOM 749 C C . VAL A 1 98 ? 9.060 -2.339 -15.637 1.00 93.12 98 VAL A C 1
ATOM 751 O O . VAL A 1 98 ? 10.041 -2.419 -16.380 1.00 93.12 98 VAL A O 1
ATOM 754 N N . ALA A 1 99 ? 7.811 -2.509 -16.080 1.00 93.62 99 ALA A N 1
ATOM 755 C CA . ALA A 1 99 ? 7.507 -2.796 -17.478 1.00 93.62 99 ALA A CA 1
ATOM 756 C C . ALA A 1 99 ? 7.935 -1.644 -18.402 1.00 93.62 99 ALA A C 1
ATOM 758 O O . ALA A 1 99 ? 8.627 -1.869 -19.392 1.00 93.62 99 ALA A O 1
ATOM 759 N N . THR A 1 100 ? 7.592 -0.406 -18.040 1.00 91.88 100 THR A N 1
ATOM 760 C CA . THR A 1 100 ? 7.904 0.778 -18.852 1.00 91.88 100 THR A CA 1
ATOM 761 C C . THR A 1 100 ? 9.412 1.009 -18.952 1.00 91.88 100 THR A C 1
ATOM 763 O O . THR A 1 100 ? 9.918 1.279 -20.039 1.00 91.88 100 THR A O 1
ATOM 766 N N . THR A 1 101 ? 10.161 0.846 -17.858 1.00 91.12 101 THR A N 1
ATOM 767 C CA . THR A 1 101 ? 11.628 0.953 -17.863 1.00 91.12 101 THR A CA 1
ATOM 768 C C . THR A 1 101 ? 12.260 -0.097 -18.777 1.00 91.12 101 THR A C 1
ATOM 770 O O . THR A 1 101 ? 13.183 0.217 -19.530 1.00 91.12 101 THR A O 1
ATOM 773 N N . ALA A 1 102 ? 11.757 -1.335 -18.759 1.00 90.94 102 ALA A N 1
ATOM 774 C CA . ALA A 1 102 ? 12.240 -2.389 -19.649 1.00 90.94 102 ALA A CA 1
ATOM 775 C C . ALA A 1 102 ? 11.964 -2.069 -21.129 1.00 90.94 102 ALA A C 1
ATOM 777 O O . ALA A 1 102 ? 12.865 -2.209 -21.960 1.00 90.94 102 ALA A O 1
ATOM 778 N N . ASP A 1 103 ? 10.760 -1.590 -21.447 1.00 92.50 103 ASP A N 1
ATOM 779 C CA . ASP A 1 103 ? 10.378 -1.197 -22.807 1.00 92.50 103 ASP A CA 1
ATOM 780 C C . ASP A 1 103 ? 11.242 -0.040 -23.322 1.00 92.50 103 ASP A C 1
ATOM 782 O O . ASP A 1 103 ? 11.756 -0.085 -24.441 1.00 92.50 103 ASP A O 1
ATOM 786 N N . LEU A 1 104 ? 11.465 0.979 -22.491 1.00 89.81 104 LEU A N 1
ATOM 787 C CA . LEU A 1 104 ? 12.289 2.131 -22.839 1.00 89.81 104 LEU A CA 1
ATOM 788 C C . LEU A 1 104 ? 13.754 1.740 -23.099 1.00 89.81 104 LEU A C 1
ATOM 790 O O . LEU A 1 104 ? 14.332 2.170 -24.099 1.00 89.81 104 LEU A O 1
ATOM 794 N N . LYS A 1 105 ? 14.332 0.862 -22.269 1.00 89.38 105 LYS A N 1
ATOM 795 C CA . LYS A 1 105 ? 15.680 0.308 -22.491 1.00 89.38 105 LYS A CA 1
ATOM 796 C C . LYS A 1 105 ? 15.771 -0.501 -23.785 1.00 89.38 105 LYS A C 1
ATOM 798 O O . LYS A 1 105 ? 16.777 -0.428 -24.488 1.00 89.38 105 LYS A O 1
ATOM 803 N N . ALA A 1 106 ? 14.728 -1.259 -24.122 1.00 90.94 106 ALA A N 1
ATOM 804 C CA . ALA A 1 106 ? 14.683 -2.009 -25.373 1.00 90.94 106 ALA A CA 1
ATOM 805 C C . ALA A 1 106 ? 14.650 -1.075 -26.594 1.00 90.94 106 ALA A C 1
ATOM 807 O O . ALA A 1 106 ? 15.365 -1.318 -27.567 1.00 90.94 106 ALA A O 1
ATOM 808 N N . VAL A 1 107 ? 13.870 0.010 -26.535 1.00 89.62 107 VAL A N 1
ATOM 809 C CA . VAL A 1 107 ? 13.835 1.033 -27.591 1.00 89.62 107 VAL A CA 1
ATOM 810 C C . VAL A 1 107 ? 15.197 1.708 -27.751 1.00 89.62 107 VAL A C 1
ATOM 812 O O . VAL A 1 107 ? 15.666 1.840 -28.881 1.00 89.62 107 VAL A O 1
ATOM 815 N N . ASP A 1 108 ? 15.854 2.086 -26.652 1.00 87.88 108 ASP A N 1
ATOM 816 C CA . ASP A 1 108 ? 17.186 2.706 -26.684 1.00 87.88 108 ASP A CA 1
ATOM 817 C C . ASP A 1 108 ? 18.222 1.782 -27.346 1.00 87.88 108 ASP A C 1
ATOM 819 O O . ASP A 1 108 ? 18.934 2.186 -28.268 1.00 87.88 108 ASP A O 1
ATOM 823 N N . GLN A 1 109 ? 18.218 0.494 -26.984 1.00 88.81 109 GLN A N 1
ATOM 824 C CA . GLN A 1 109 ? 19.079 -0.508 -27.614 1.00 88.81 109 GLN A CA 1
ATOM 825 C C . GLN A 1 109 ? 18.793 -0.660 -29.115 1.00 88.81 109 GLN A C 1
ATOM 827 O O . GLN A 1 109 ? 19.724 -0.721 -29.917 1.00 88.81 109 GLN A O 1
ATOM 832 N N . MET A 1 110 ? 17.519 -0.683 -29.520 1.00 91.12 110 MET A N 1
ATOM 833 C CA . MET A 1 110 ? 17.153 -0.746 -30.938 1.00 91.12 110 MET A CA 1
ATOM 834 C C . MET A 1 110 ? 17.663 0.473 -31.710 1.00 91.12 110 MET A C 1
ATOM 836 O O . MET A 1 110 ? 18.166 0.325 -32.823 1.00 91.12 110 MET A O 1
ATOM 840 N N . VAL A 1 111 ? 17.551 1.675 -31.141 1.00 87.88 111 VAL A N 1
ATOM 841 C CA . VAL A 1 111 ? 18.069 2.898 -31.767 1.00 87.88 111 VAL A CA 1
ATOM 842 C C . VAL A 1 111 ? 19.591 2.833 -31.901 1.00 87.88 111 VAL A C 1
ATOM 844 O O . VAL A 1 111 ? 20.112 3.139 -32.975 1.00 87.88 111 VAL A O 1
ATOM 847 N N . ALA A 1 112 ? 20.297 2.381 -30.861 1.00 86.31 112 ALA A N 1
ATOM 848 C CA . ALA A 1 112 ? 21.748 2.209 -30.882 1.00 86.31 112 ALA A CA 1
ATOM 849 C C . ALA A 1 112 ? 22.210 1.213 -31.963 1.00 86.31 112 ALA A C 1
ATOM 851 O O . ALA A 1 112 ? 23.186 1.475 -32.667 1.00 86.31 112 ALA A O 1
ATOM 852 N N . ASP A 1 113 ? 21.479 0.111 -32.150 1.00 87.81 113 ASP A N 1
ATOM 853 C CA . ASP A 1 113 ? 21.773 -0.892 -33.180 1.00 87.81 113 ASP A CA 1
ATOM 854 C C . ASP A 1 113 ? 21.552 -0.354 -34.609 1.00 87.81 113 ASP A C 1
ATOM 856 O O . ASP A 1 113 ? 22.235 -0.765 -35.551 1.00 87.81 113 ASP A O 1
ATOM 860 N N . TRP A 1 114 ? 20.594 0.563 -34.789 1.00 85.88 114 TRP A N 1
ATOM 861 C CA . TRP A 1 114 ? 20.229 1.139 -36.091 1.00 85.88 114 TRP A CA 1
ATOM 862 C C . TRP A 1 114 ? 21.075 2.350 -36.487 1.00 85.88 114 TRP A C 1
ATOM 864 O O . TRP A 1 114 ? 21.242 2.622 -37.678 1.00 85.88 114 TRP A O 1
ATOM 874 N N . LEU A 1 115 ? 21.609 3.073 -35.506 1.00 78.81 115 LEU A N 1
ATOM 875 C CA . LEU A 1 115 ? 22.484 4.225 -35.692 1.00 78.81 115 LEU A CA 1
ATOM 876 C C . LEU A 1 115 ? 23.854 3.943 -35.064 1.00 78.81 115 LEU A C 1
ATOM 878 O O . LEU A 1 115 ? 24.229 4.623 -34.105 1.00 78.81 115 LEU A O 1
ATOM 882 N N . PRO A 1 116 ? 24.633 2.976 -35.595 1.00 68.88 116 PRO A N 1
ATOM 883 C CA . PRO A 1 116 ? 26.001 2.797 -35.141 1.00 68.88 116 PRO A CA 1
ATOM 884 C C . PRO A 1 116 ? 26.728 4.117 -35.383 1.00 68.88 116 PRO A C 1
ATOM 886 O O . PRO A 1 116 ? 26.802 4.586 -36.521 1.00 68.88 116 PRO A O 1
ATOM 889 N N . VAL A 1 117 ? 27.186 4.741 -34.296 1.00 65.69 117 VAL A N 1
ATOM 890 C CA . VAL A 1 117 ? 27.874 6.035 -34.296 1.00 65.69 117 VAL A CA 1
ATOM 891 C C . VAL A 1 117 ? 28.865 6.060 -35.457 1.00 65.69 117 VAL A C 1
ATOM 893 O O . VAL A 1 117 ? 29.811 5.270 -35.496 1.00 65.69 117 VAL A O 1
ATOM 896 N N . VAL A 1 118 ? 28.618 6.934 -36.435 1.00 53.53 118 VAL A N 1
ATOM 897 C CA . VAL A 1 118 ? 29.601 7.216 -37.479 1.00 53.53 118 VAL A CA 1
ATOM 898 C C . VAL A 1 118 ? 30.759 7.907 -36.765 1.00 53.53 118 VAL A C 1
ATOM 900 O O . VAL A 1 118 ? 30.588 9.017 -36.264 1.00 53.53 118 VAL A O 1
ATOM 903 N N . ALA A 1 119 ? 31.869 7.180 -36.629 1.00 47.12 119 ALA A N 1
ATOM 904 C CA . ALA A 1 119 ? 33.101 7.639 -35.993 1.00 47.12 119 ALA A CA 1
ATOM 905 C C . ALA A 1 119 ? 33.676 8.903 -36.650 1.00 47.12 119 ALA A C 1
ATOM 907 O O . ALA A 1 119 ? 33.529 9.050 -37.887 1.00 47.12 119 ALA A O 1
#

Mean predicted aligned error: 10.81 Å

Foldseek 3Di:
DCPVVVVVVVVVVVPDPPPCPDLVSLVCVLVVLVVVLVVLVVVLVCCLVPVLDLCVQPVDPPRP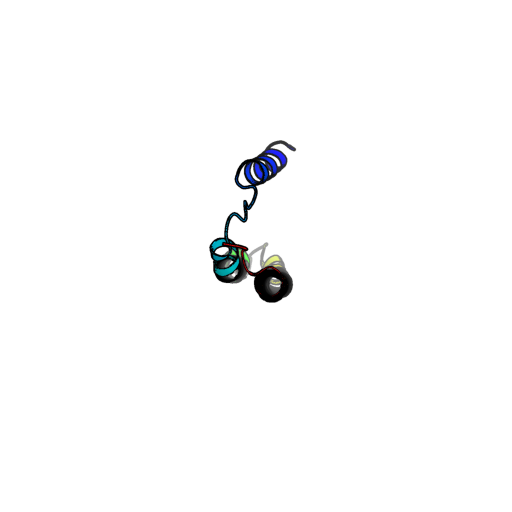SNVCSVVSVVVNVVSVVVSVVVSVVSVVVSVVSVVVSVVVVVVVVVVCVVCVDPD

Nearest PDB structures (foldseek):
  8akx-assembly1_2  TM=6.206E-01  e=6.302E+00  Synechocystis sp. PCC 6803
  8akx-assembly1_4  TM=6.206E-01  e=6.302E+00  Synechocystis sp. PCC 6803
  8akx-assembly1_D  TM=6.206E-01  e=6.302E+00  Synechocystis sp. PCC 6803
  8akx-assembly1_H  TM=6.206E-01  e=6.302E+00  Synechocystis sp. PCC 6803

pLDDT: mean 82.22, std 15.26, range [45.06, 96.38]

Solvent-accessible surface area (backbone atoms only — not comparable to full-atom values): 6790 Å² total; per-residue (Å²): 144,74,60,70,64,51,50,55,52,48,60,64,67,74,66,70,81,84,76,77,85,48,71,67,57,65,66,48,46,50,59,55,45,52,50,51,41,49,53,51,48,53,52,42,51,45,43,41,67,66,69,31,45,38,64,85,24,53,83,48,100,81,39,89,48,41,74,54,30,58,52,22,54,54,50,33,51,50,43,51,57,52,44,56,49,52,48,49,51,46,50,53,51,35,53,50,50,56,52,51,52,52,52,52,53,51,51,52,51,52,50,49,72,73,55,64,77,83,126

Secondary structure (DSSP, 8-state):
--SHHHHHHHHHHHS------SHHHHHHHHHHHHHHHHHHHHHHHHIIIIIS-GGGG-SSTT-TTTTHHHHHHHHHHHHHHHHHHHHHHHHHHHHHHHHHHHHHHHHHHHHHHHS----

Radius of gyration: 23.3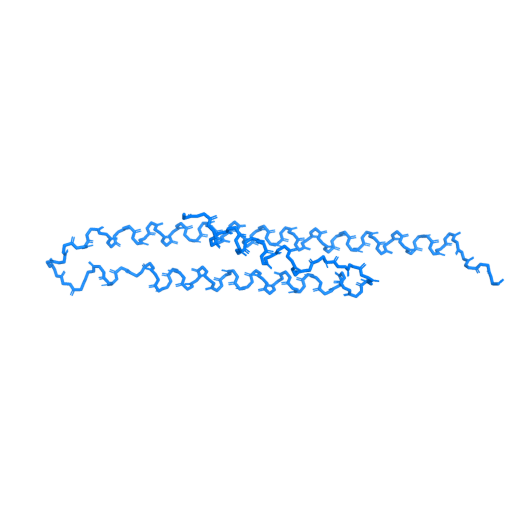9 Å; Cα contacts (8 Å, |Δi|>4): 58; chains: 1; bounding box: 55×31×71 Å

Organism: NCBI:txid2607659

=== Feature glossary ===
A reading guide for the features in this record.

Start from the sequence.

  · This is the polypeptide sequence — one letter per residue, N-terminus first. Length ranges from a few dozen residues for small domains to over a thousand for large multi-domain proteins.

Fold it, and you get atomic coordinates and the backbone conformation that goes with them.

  · Structure coordinates are given as an mmCIF _atom_site loop: one row per atom with element, residue name, chain id, sequence number, and x/y/z position in Å. Only the four main-chain atoms per residue are included here; side chains are omitted to keep the record compact.

  · Backbone dihedral angles. Every residue except chain termini has a φ (preceding-C → N → Cα → C) and a ψ (N → Cα → C → next-N). They are reported in degrees following the IUPAC sign convention. Secondary structure is essentially a statement about which (φ, ψ) basin each residue occupies.

  · The SS8 string is DSSP's per-residue secondary-structure call. α-helix (H) means an i→i+4 H-bond ladder; β-strand (E) means the residue participates in a β-sheet; 3₁₀ (G) and π (I) are tighter and wider helices; T/S are turns/bends; '-' is loop.

  · SS3 is a coarse helix/strand/coil call (letters a/b/c) made by the P-SEA algorithm from inter-Cα distances and dihedrals. It is less detailed than DSSP but needs only Cα positions.

Summarize the fold with a handful of shape descriptors and a per-residue structural alphabet.

  · Radius of gyration (Rg) is the root-mean-square distance of Cα atoms from their centroid — a single number for overall size and compactness. A globular domain of N residues has Rg ≈ 2.2·N^0.38 Å; an extended or disordered chain has a much larger Rg. The Cα contact count is the number of residue pairs whose Cα atoms are within 8 Å and are more than four positions apart in sequence — a standard proxy for tertiary packing density. The bounding box is the smallest axis-aligned box enclosing all Cα atoms.

  · The Foldseek 3Di string encodes local tertiary geometry as a 20-letter alphabet — one character per residue — derived from the relative positions of nearby Cα atoms. Unlike the amino-acid sequence, 3Di is a direct function of the 3D structure, so two proteins with the same fold have similar 3Di strings even at low sequence identity.

  · Solvent-accessible surface area (SASA) is the area in Å² traced out by the centre of a 1.4 Å probe sphere (a water molecule) rolled over the protein's van der Waals surface (Shrake–Rupley / Lee–Richards construction). Buried residues have near-zero SASA; fully exposed residues can exceed 200 Å². The total SASA scales roughly with the number of surface residues.

Ask how reliable the model is.

  · pLDDT (predicted Local Distance Difference Test) is AlphaFold's per-residue confidence score, ranging from 0 to 100. Values above 90 indicate high confidence (typically well-packed cores); 70–90 is confident; 50–70 low confidence; below 50 usually means the region is disordered or the prediction is unreliable there. AlphaFold stores pLDDT in the mmCIF B-factor column.

  · B-factor (Debye–Waller factor) reflects atomic displacement in the crystal lattice. It is an experimental observable (units Å²), not a prediction; low values mean the atom is pinned down, high values mean it moves or is heterogeneous across the crystal.

  · Predicted Aligned Error (PAE) is an AlphaFold confidence matrix: entry (i, j) is the expected error in the position of residue j, in ångströms, when the prediction is superimposed on the true structure at residue i. Low PAE within a block of residues means that block is internally rigid and well-predicted; high PAE between two blocks means their relative placement is uncertain even if each block individually is confident.

Place it in context: what it resembles, what it is annotated as, and how it looks.

  · Nearest PDB neighbors are the top structural matches found by Foldseek when searching this structure against the entire Protein Data Bank. Each hit reports a TM-score (0 to 1; >0.5 almost always implies the same fold) and an E-value. These are *structural* homologs — they may share no detectable sequence similarity.

  · Functional annotations link the protein to curated databases. InterPro entries identify conserved domains and families by matching the sequence against member-database signatures (Pfam, PROSITE, CDD, …). Gene Ontology (GO) terms describe molecular function, biological process, and cellular component in a controlled vocabulary. CATH places the structure in a hierarchical fold classification (Class/Architecture/Topology/Homologous-superfamily). The organism is the source species.

  · Three diagnostic plots accompany the record. The Cα contact map visualizes the tertiary structure as a 2D adjacency matrix (8 Å cutoff, sequence-local contacts suppressed). The Ramachandran plot shows the distribution of backbone (φ, ψ) torsions, with points in the α and β basins reflecting secondary structure content. The PAE plot shows AlphaFold's inter-residue confidence as a color matrix.

  · Six rendered views show the 3D structure from the faces of a cube — i.e. along ±x, ±y, ±z. Rendering representation is drawn randomly per protein from cartoon (secondary-structure ribbons), sticks (backbone bonds), or molecular surface; coloring is either N→C rainbow (blue at the N-terminus through red at the C-terminus) or one color per chain.